Protein AF-A0A0R3PWR8-F1 (afdb_monomer_lite)

Organism: Angiostrongylus costaricensis (NCBI:txid334426)

Structure (mmCIF, N/CA/C/O backbone):
data_AF-A0A0R3PWR8-F1
#
_entry.id   AF-A0A0R3PWR8-F1
#
loop_
_atom_site.group_PDB
_atom_site.id
_atom_site.type_symbol
_atom_site.label_atom_id
_atom_site.label_alt_id
_atom_site.label_comp_id
_atom_site.label_asym_id
_atom_site.label_entity_id
_atom_site.label_seq_id
_atom_site.pdbx_PDB_ins_code
_atom_site.Cartn_x
_atom_site.Cartn_y
_atom_site.Cartn_z
_atom_site.occupancy
_atom_site.B_iso_or_equiv
_atom_site.auth_seq_id
_atom_site.auth_comp_id
_atom_site.auth_asym_id
_atom_site.auth_atom_id
_atom_site.pdbx_PDB_model_num
ATOM 1 N N . MET A 1 1 ? 2.808 -10.773 -3.258 1.00 87.12 1 MET A N 1
ATOM 2 C CA . MET A 1 1 ? 3.068 -9.695 -2.286 1.00 87.12 1 MET A CA 1
ATOM 3 C C . MET A 1 1 ? 2.410 -10.069 -0.976 1.00 87.12 1 MET A C 1
ATOM 5 O O . MET A 1 1 ? 3.138 -10.365 -0.046 1.00 87.12 1 MET A O 1
ATOM 9 N N . CYS A 1 2 ? 1.081 -10.223 -0.948 1.00 92.44 2 CYS A N 1
ATOM 10 C CA . CYS A 1 2 ? 0.315 -10.622 0.242 1.00 92.44 2 CYS A CA 1
ATOM 11 C C . CYS A 1 2 ? 0.896 -11.860 0.962 1.00 92.44 2 CYS A C 1
ATOM 13 O O . CYS A 1 2 ? 1.206 -11.817 2.154 1.00 92.44 2 CYS A O 1
ATOM 15 N N . ASP A 1 3 ? 1.137 -12.947 0.217 1.00 91.56 3 ASP A N 1
ATOM 16 C CA . ASP A 1 3 ? 1.740 -14.175 0.757 1.00 91.56 3 ASP A CA 1
ATOM 17 C C . ASP A 1 3 ? 3.131 -13.957 1.362 1.00 91.56 3 ASP A C 1
ATOM 19 O O . ASP A 1 3 ? 3.442 -14.489 2.424 1.00 91.56 3 ASP A O 1
ATOM 23 N N . ALA A 1 4 ? 3.973 -13.156 0.706 1.00 88.88 4 ALA A N 1
ATOM 24 C CA . ALA A 1 4 ? 5.334 -12.883 1.164 1.00 88.88 4 ALA A CA 1
ATOM 25 C C . ALA A 1 4 ? 5.348 -11.994 2.419 1.00 88.88 4 ALA A C 1
ATOM 27 O O . ALA A 1 4 ? 6.151 -12.203 3.325 1.00 88.88 4 ALA A O 1
ATOM 28 N N . ASP A 1 5 ? 4.433 -11.029 2.476 1.00 90.69 5 ASP A N 1
ATOM 29 C CA . ASP A 1 5 ? 4.351 -10.016 3.525 1.00 90.69 5 ASP A CA 1
ATOM 30 C C . ASP A 1 5 ? 3.741 -10.573 4.813 1.00 90.69 5 ASP A C 1
ATOM 32 O O . ASP A 1 5 ? 4.202 -10.293 5.931 1.00 90.69 5 ASP A O 1
ATOM 36 N N . SER A 1 6 ? 2.693 -11.382 4.666 1.00 93.25 6 SER A N 1
ATOM 37 C CA . SER A 1 6 ? 1.903 -11.854 5.795 1.00 93.25 6 SER A CA 1
ATOM 38 C C . SER A 1 6 ? 1.468 -13.315 5.711 1.00 93.25 6 SER A C 1
ATOM 40 O O . SER A 1 6 ? 0.989 -13.834 6.713 1.00 93.25 6 SER A O 1
ATOM 42 N N . GLY A 1 7 ? 1.697 -14.033 4.611 1.00 93.94 7 GLY A N 1
ATOM 43 C CA . GLY A 1 7 ? 0.984 -15.290 4.333 1.00 93.94 7 GLY A CA 1
ATOM 44 C C . GLY A 1 7 ? -0.480 -15.039 3.965 1.00 93.94 7 GLY A C 1
ATOM 45 O O . GLY A 1 7 ? -1.333 -15.874 4.238 1.00 93.94 7 GLY A O 1
ATOM 46 N N . CYS A 1 8 ? -0.750 -13.840 3.450 1.00 94.88 8 CYS A N 1
ATOM 47 C CA . CYS A 1 8 ? -2.062 -13.301 3.143 1.00 94.88 8 CYS A CA 1
ATOM 48 C C . CYS A 1 8 ? -3.097 -13.418 4.269 1.00 94.88 8 CYS A C 1
ATOM 50 O O . CYS A 1 8 ? -4.232 -13.841 4.068 1.00 94.88 8 CYS A O 1
ATOM 52 N N . VAL A 1 9 ? -2.692 -13.001 5.472 1.00 96.38 9 VAL A N 1
ATOM 53 C CA . VAL A 1 9 ? -3.540 -12.964 6.672 1.00 96.38 9 VAL A CA 1
ATOM 54 C C . VAL A 1 9 ? -3.300 -11.675 7.476 1.00 96.38 9 VAL A C 1
ATOM 56 O O . VAL A 1 9 ? -2.205 -11.108 7.416 1.00 96.38 9 VAL A O 1
ATOM 59 N N . PRO A 1 10 ? -4.287 -11.200 8.257 1.00 96.88 10 PRO A N 1
ATOM 60 C CA . PRO A 1 10 ? -4.153 -9.996 9.076 1.00 96.88 10 PRO A CA 1
ATOM 61 C C . PRO A 1 10 ? -3.224 -10.267 10.275 1.00 96.88 10 PRO A C 1
ATOM 63 O O . PRO A 1 10 ? -3.621 -10.898 11.255 1.00 96.88 10 PRO A O 1
ATOM 66 N N . LYS A 1 11 ? -1.942 -9.881 10.169 1.00 95.94 11 LYS A N 1
ATOM 67 C CA . LYS A 1 11 ? -0.891 -10.203 11.160 1.00 95.94 11 LYS A CA 1
ATOM 68 C C . LYS A 1 11 ? -0.702 -9.166 12.266 1.00 95.94 11 LYS A C 1
ATOM 70 O O . LYS A 1 11 ? 0.222 -9.323 13.068 1.00 95.94 11 LYS A O 1
ATOM 75 N N . GLY A 1 12 ? -1.521 -8.120 12.327 1.00 96.62 12 GLY A N 1
ATOM 76 C CA . GLY A 1 12 ? -1.208 -6.990 13.193 1.00 96.62 12 GLY A CA 1
ATOM 77 C C . GLY A 1 12 ? 0.038 -6.241 12.709 1.00 96.62 12 GLY A C 1
ATOM 78 O O . GLY A 1 12 ? 0.562 -6.456 11.609 1.00 96.62 12 GLY A O 1
ATOM 79 N N . CYS A 1 13 ? 0.549 -5.369 13.571 1.00 97.44 13 CYS A N 1
ATOM 80 C CA . CYS A 1 13 ? 1.734 -4.567 13.298 1.00 97.44 13 CYS A CA 1
ATOM 81 C C . CYS A 1 13 ? 3.004 -5.245 13.808 1.00 97.44 13 CYS A C 1
ATOM 83 O O . CYS A 1 13 ? 3.055 -5.744 14.932 1.00 97.44 13 CYS A O 1
ATOM 85 N N . SER A 1 14 ? 4.069 -5.211 13.010 1.00 96.19 14 SER A N 1
ATOM 86 C CA . SER A 1 14 ? 5.404 -5.545 13.501 1.00 96.19 14 SER A CA 1
ATOM 87 C C . SER A 1 14 ? 6.469 -4.670 12.860 1.00 96.19 14 SER A C 1
ATOM 89 O O . SER A 1 14 ? 6.268 -4.079 11.798 1.00 96.19 14 SER A O 1
ATOM 91 N N . VAL A 1 15 ? 7.619 -4.613 13.519 1.00 94.00 15 VAL A N 1
ATOM 92 C CA . VAL A 1 15 ? 8.801 -3.909 13.030 1.00 94.00 15 VAL A CA 1
ATOM 93 C C . VAL A 1 15 ? 9.634 -4.862 12.172 1.00 94.00 15 VAL A C 1
ATOM 95 O O . VAL A 1 15 ? 9.789 -6.034 12.518 1.00 94.00 15 VAL A O 1
ATOM 98 N N . ASP A 1 16 ? 10.131 -4.385 11.033 1.00 85.31 16 ASP A N 1
ATOM 99 C CA . ASP A 1 16 ? 11.036 -5.141 10.170 1.00 85.31 16 ASP A CA 1
ATOM 100 C C . ASP A 1 16 ? 12.513 -5.004 10.594 1.00 85.31 16 ASP A C 1
ATOM 102 O O . ASP A 1 16 ? 12.875 -4.239 11.487 1.00 85.31 16 ASP A O 1
ATOM 106 N N . GLN A 1 17 ? 13.402 -5.731 9.913 1.00 85.12 17 GLN A N 1
ATOM 107 C CA . GLN A 1 17 ? 14.857 -5.685 10.137 1.00 85.12 17 GLN A CA 1
ATOM 108 C C . GLN A 1 17 ? 15.495 -4.288 9.970 1.00 85.12 17 GLN A C 1
ATOM 110 O O . GLN A 1 17 ? 16.630 -4.085 10.388 1.00 85.12 17 GLN A O 1
ATOM 115 N N . ASN A 1 18 ? 14.790 -3.338 9.349 1.00 82.69 18 ASN A N 1
ATOM 116 C CA . ASN A 1 18 ? 15.245 -1.972 9.099 1.00 82.69 18 ASN A CA 1
ATOM 117 C C . ASN A 1 18 ? 14.557 -0.964 10.042 1.00 82.69 18 ASN A C 1
ATOM 119 O O . ASN A 1 18 ? 14.566 0.237 9.772 1.00 82.69 18 ASN A O 1
ATOM 123 N N . ASN A 1 19 ? 13.947 -1.444 11.131 1.00 88.56 19 ASN A N 1
ATOM 124 C CA . ASN A 1 19 ? 13.228 -0.646 12.119 1.00 88.56 19 ASN A CA 1
ATOM 125 C C . ASN A 1 19 ? 12.003 0.106 11.554 1.00 88.56 19 ASN A C 1
ATOM 127 O O . ASN A 1 19 ? 11.627 1.166 12.059 1.00 88.56 19 ASN A O 1
ATOM 131 N N . ARG A 1 20 ? 11.379 -0.427 10.492 1.00 88.44 20 ARG A N 1
ATOM 132 C CA . ARG A 1 20 ? 10.154 0.119 9.888 1.00 88.44 20 ARG A CA 1
ATOM 133 C C . ARG A 1 20 ? 8.943 -0.657 10.389 1.00 88.44 20 ARG A C 1
ATOM 135 O O . ARG A 1 20 ? 8.937 -1.883 10.340 1.00 88.44 20 ARG A O 1
ATOM 142 N N . ILE A 1 21 ? 7.910 0.052 10.835 1.00 95.06 21 ILE A N 1
ATOM 143 C CA . ILE A 1 21 ? 6.642 -0.559 11.243 1.00 95.06 21 ILE A CA 1
ATOM 144 C C . ILE A 1 21 ? 5.716 -0.755 10.035 1.00 95.06 21 ILE A C 1
ATOM 146 O O . ILE A 1 21 ? 5.535 0.159 9.228 1.00 95.06 21 ILE A O 1
ATOM 150 N N . GLY A 1 22 ? 5.128 -1.945 9.920 1.00 96.56 22 GLY A N 1
ATOM 151 C CA . GLY A 1 22 ? 4.132 -2.280 8.903 1.00 96.56 22 GLY A CA 1
ATOM 152 C C . GLY A 1 22 ? 3.066 -3.225 9.455 1.00 96.56 22 GLY A C 1
ATOM 153 O O . GLY A 1 22 ? 3.377 -4.099 10.271 1.00 96.56 22 GLY A O 1
ATOM 154 N N . CYS A 1 23 ? 1.819 -3.058 9.009 1.00 97.88 23 CYS A N 1
ATOM 155 C CA . CYS A 1 23 ? 0.660 -3.776 9.551 1.00 97.88 23 CYS A CA 1
ATOM 156 C C . CYS A 1 23 ? -0.090 -4.609 8.499 1.00 97.88 23 CYS A C 1
ATOM 158 O O . CYS A 1 23 ? -0.007 -4.340 7.295 1.00 97.88 23 CYS A O 1
ATOM 160 N N . GLY A 1 24 ? -0.825 -5.617 8.972 1.00 97.50 24 GLY A N 1
ATOM 161 C CA . GLY A 1 24 ? -1.808 -6.381 8.212 1.00 97.50 24 GLY A CA 1
ATOM 162 C C . GLY A 1 24 ? -1.293 -7.116 6.973 1.00 97.50 24 GLY A C 1
ATOM 163 O O . GLY A 1 24 ? -0.148 -7.575 6.926 1.00 97.50 24 GLY A O 1
ATOM 164 N N . TYR A 1 25 ? -2.164 -7.245 5.968 1.00 97.12 25 TYR A N 1
ATOM 165 C CA . TYR A 1 25 ? -1.992 -8.165 4.832 1.00 97.12 25 TYR A CA 1
ATOM 166 C C . TYR A 1 25 ? -0.724 -7.919 4.013 1.00 97.12 25 TYR A C 1
ATOM 168 O O . TYR A 1 25 ? -0.091 -8.864 3.543 1.00 97.12 25 TYR A O 1
ATOM 176 N N . PHE A 1 26 ? -0.340 -6.657 3.859 1.00 95.62 26 PHE A N 1
ATOM 177 C CA . PHE A 1 26 ? 0.780 -6.261 3.011 1.00 95.62 26 PHE A CA 1
ATOM 178 C C . PHE A 1 26 ? 1.891 -5.550 3.787 1.00 95.62 26 PHE A C 1
ATOM 180 O O . PHE A 1 26 ? 2.708 -4.861 3.193 1.00 95.62 26 PHE A O 1
ATOM 187 N N . ARG A 1 27 ? 1.912 -5.633 5.125 1.00 95.75 27 ARG A N 1
ATOM 188 C CA . ARG A 1 27 ? 2.836 -4.828 5.952 1.00 95.75 27 ARG A CA 1
ATOM 189 C C . ARG A 1 27 ? 2.812 -3.339 5.581 1.00 95.75 27 ARG A C 1
ATOM 191 O O . ARG A 1 27 ? 3.848 -2.677 5.554 1.00 95.75 27 ARG A O 1
ATOM 198 N N . LEU A 1 28 ? 1.615 -2.817 5.304 1.00 96.25 28 LEU A N 1
ATOM 199 C CA . LEU A 1 28 ? 1.406 -1.427 4.911 1.00 96.25 28 LEU A CA 1
ATOM 200 C C . LEU A 1 28 ? 1.925 -0.519 6.024 1.00 96.25 28 LEU A C 1
ATOM 202 O O . LEU A 1 28 ? 1.541 -0.709 7.176 1.00 96.25 28 LEU A O 1
ATOM 206 N N . ASN A 1 29 ? 2.757 0.468 5.697 1.00 95.12 29 ASN A N 1
ATOM 207 C CA . ASN A 1 29 ? 3.215 1.459 6.674 1.00 95.12 29 ASN A CA 1
ATOM 208 C C . ASN A 1 29 ? 2.348 2.734 6.659 1.00 95.12 29 ASN A C 1
ATOM 210 O O . ASN A 1 29 ? 1.681 3.040 5.668 1.00 95.12 29 ASN A O 1
ATOM 214 N N . ILE A 1 30 ? 2.382 3.513 7.745 1.00 96.69 30 ILE A N 1
ATOM 215 C CA . ILE A 1 30 ? 1.539 4.713 7.886 1.00 96.69 30 ILE A CA 1
ATOM 216 C C . ILE A 1 30 ? 1.829 5.782 6.817 1.00 96.69 30 ILE A C 1
ATOM 218 O O . ILE A 1 30 ? 0.928 6.471 6.342 1.00 96.69 30 ILE A O 1
ATOM 222 N N . TYR A 1 31 ? 3.078 5.894 6.352 1.00 95.50 31 TYR A N 1
ATOM 223 C CA . TYR A 1 31 ? 3.438 6.841 5.292 1.00 95.50 31 TYR A CA 1
ATOM 224 C C . TYR A 1 31 ? 2.825 6.452 3.944 1.00 95.50 31 TYR A C 1
ATOM 226 O O . TYR A 1 31 ? 2.378 7.319 3.194 1.00 95.50 31 TYR A O 1
ATOM 234 N N . GLN A 1 32 ? 2.769 5.157 3.641 1.00 96.12 32 GLN A N 1
ATOM 235 C CA . GLN A 1 32 ? 2.083 4.624 2.470 1.00 96.12 32 GLN A CA 1
ATOM 236 C C . GLN A 1 32 ? 0.578 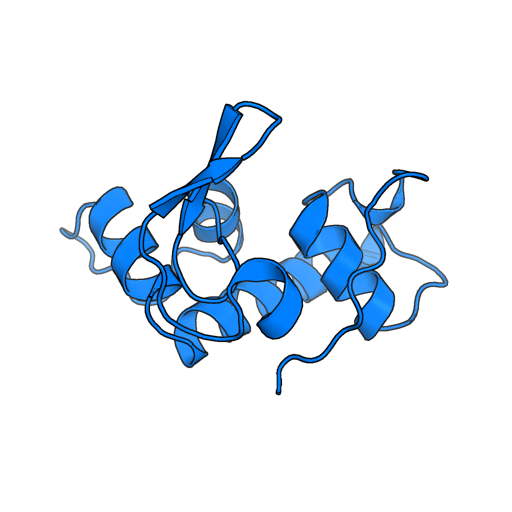4.864 2.559 1.00 96.12 32 GLN A C 1
ATOM 238 O O . GLN A 1 32 ? -0.014 5.312 1.580 1.00 96.12 32 GLN A O 1
ATOM 243 N N . PHE A 1 33 ? -0.0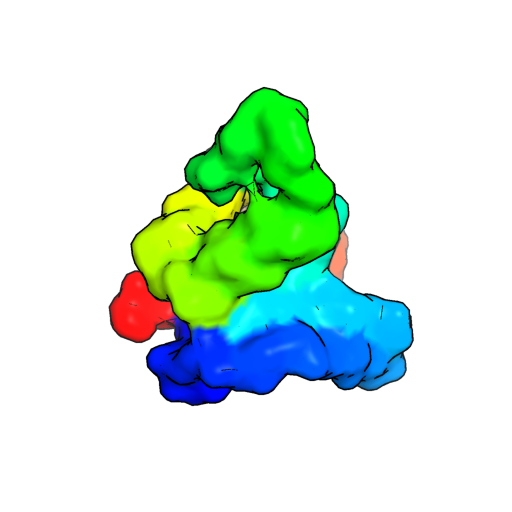20 4.665 3.737 1.00 97.88 33 PHE A N 1
ATOM 244 C CA . PHE A 1 33 ? -1.429 4.981 3.973 1.00 97.88 33 PHE A CA 1
ATOM 245 C C . PHE A 1 33 ? -1.746 6.458 3.684 1.00 97.88 33 PHE A C 1
ATOM 247 O O . PHE A 1 33 ? -2.669 6.769 2.929 1.00 97.88 33 PHE A O 1
ATOM 254 N N . ARG A 1 34 ? -0.901 7.384 4.159 1.00 97.50 34 ARG A N 1
ATOM 255 C CA . ARG A 1 34 ? -0.989 8.813 3.803 1.00 97.50 34 ARG A CA 1
ATOM 256 C C . ARG A 1 34 ? -0.880 9.047 2.294 1.00 97.50 34 ARG A C 1
ATOM 258 O O . ARG A 1 34 ? -1.626 9.839 1.721 1.00 97.50 34 ARG A O 1
ATOM 265 N N . GLN A 1 35 ? 0.047 8.362 1.627 1.00 96.94 35 GLN A N 1
ATOM 266 C CA . GLN A 1 35 ? 0.295 8.513 0.189 1.00 96.94 35 GLN A CA 1
ATOM 267 C C . GLN A 1 35 ? -0.788 7.889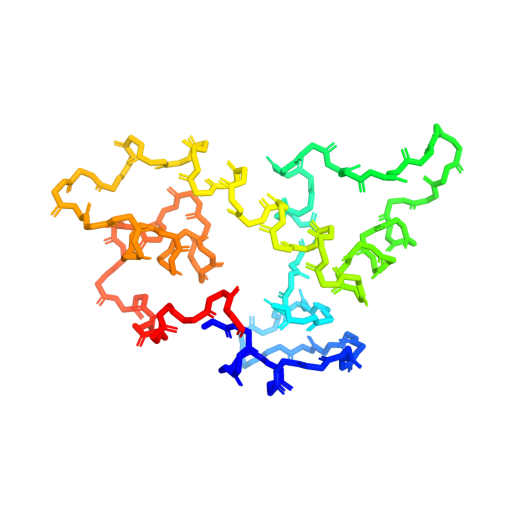 -0.701 1.00 96.94 35 GLN A C 1
ATOM 269 O O . GLN A 1 35 ? -0.912 8.298 -1.859 1.00 96.94 35 GLN A O 1
ATOM 274 N N . CYS A 1 36 ? -1.582 6.954 -0.184 1.00 97.38 36 CYS A N 1
ATOM 275 C CA . CYS A 1 36 ? -2.760 6.421 -0.866 1.00 97.38 36 CYS A CA 1
ATOM 276 C C . CYS A 1 36 ? -4.060 7.132 -0.466 1.00 97.38 36 CYS A C 1
ATOM 278 O O . CYS A 1 36 ? -5.139 6.621 -0.746 1.00 97.38 36 CYS A O 1
ATOM 280 N N . TYR A 1 37 ? -3.953 8.327 0.127 1.00 97.19 37 TYR A N 1
ATOM 281 C CA . TYR A 1 37 ? -5.079 9.188 0.504 1.00 97.19 37 TYR A CA 1
ATOM 282 C C . TYR A 1 37 ? -5.957 8.635 1.632 1.00 97.19 37 TYR A C 1
ATOM 284 O O . TYR A 1 37 ? -7.124 8.996 1.725 1.00 97.19 37 TYR A O 1
ATOM 292 N N . GLN A 1 38 ? -5.379 7.817 2.516 1.00 97.62 38 GLN A N 1
ATOM 293 C CA . GLN A 1 38 ? -5.997 7.384 3.774 1.00 97.62 38 GLN A CA 1
ATOM 294 C C . GLN A 1 38 ? -7.401 6.763 3.594 1.00 97.62 38 GLN A C 1
ATOM 296 O O . GLN A 1 38 ? -8.369 7.222 4.207 1.00 97.62 38 GLN A O 1
ATOM 301 N N . PRO A 1 39 ? -7.551 5.740 2.732 1.00 97.38 39 PRO A N 1
ATOM 302 C CA . PRO A 1 39 ? -8.855 5.181 2.394 1.00 97.38 39 PRO A CA 1
ATOM 303 C C . PRO A 1 39 ? -9.608 4.686 3.637 1.00 97.38 39 PRO A C 1
ATOM 305 O O . PRO A 1 39 ? -9.051 4.002 4.494 1.00 97.38 39 PRO A O 1
ATOM 308 N N . GLY A 1 40 ? -10.893 5.037 3.726 1.00 93.75 40 GLY A N 1
ATOM 309 C CA . GLY A 1 40 ? -11.785 4.618 4.814 1.00 93.75 40 GLY A CA 1
ATOM 310 C C . GLY A 1 40 ? -11.624 5.374 6.140 1.00 93.75 40 GLY A C 1
ATOM 311 O O . GLY A 1 40 ? -12.391 5.095 7.071 1.00 93.75 40 GLY A O 1
ATOM 312 N N . LYS A 1 41 ? -10.678 6.323 6.231 1.00 97.81 41 LYS A N 1
ATOM 313 C CA . LYS A 1 41 ? -10.518 7.198 7.397 1.00 97.81 41 LYS A CA 1
ATOM 314 C C . LYS A 1 41 ? -11.720 8.140 7.536 1.00 97.81 41 LYS A C 1
ATOM 316 O O . LYS A 1 41 ? -12.099 8.796 6.568 1.00 97.81 41 LYS A O 1
ATOM 321 N N . GLN A 1 42 ? -12.287 8.233 8.738 1.00 96.31 42 GLN A N 1
ATOM 322 C CA . GLN A 1 42 ? -13.313 9.238 9.063 1.00 96.31 42 GLN A CA 1
ATOM 323 C C . GLN A 1 42 ? -12.681 10.573 9.502 1.00 96.31 42 GLN A C 1
ATOM 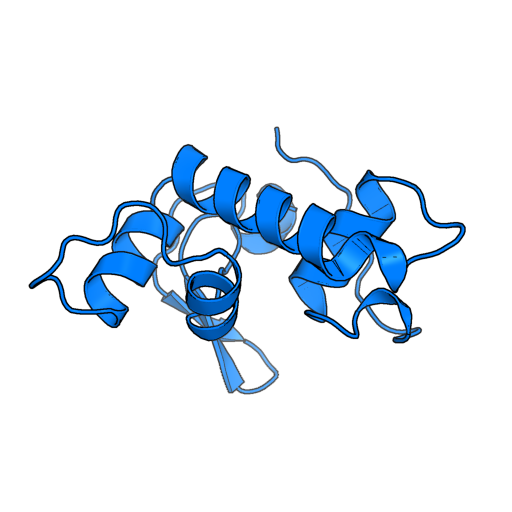325 O O . GLN A 1 42 ? -11.511 10.612 9.894 1.00 96.31 42 GLN A O 1
ATOM 330 N N . GLU A 1 43 ? -13.444 11.669 9.438 1.00 93.50 43 GLU A N 1
ATOM 331 C CA . GLU A 1 43 ? -12.962 13.030 9.741 1.00 93.50 43 GLU A CA 1
ATOM 332 C C . GLU A 1 43 ? -12.286 13.107 11.121 1.00 93.50 43 GLU A C 1
ATOM 334 O O . GLU A 1 43 ? -11.112 13.474 11.204 1.00 93.50 43 GLU A O 1
ATOM 339 N N . ASP A 1 44 ? -12.961 12.592 12.152 1.00 94.88 44 ASP A N 1
ATOM 340 C CA . ASP A 1 44 ? -12.489 12.589 13.545 1.00 94.88 44 ASP A CA 1
ATOM 341 C C . ASP A 1 44 ? -11.724 11.312 13.954 1.00 94.88 44 ASP A C 1
ATOM 343 O O . ASP A 1 44 ? -11.361 11.144 15.118 1.00 94.88 44 ASP A O 1
ATOM 347 N N . GLU A 1 45 ? -11.489 10.374 13.027 1.00 97.06 45 GLU A N 1
ATOM 348 C CA . GLU A 1 45 ? -10.749 9.140 13.329 1.00 97.06 45 GLU A CA 1
ATOM 349 C C . GLU A 1 45 ? -9.248 9.431 13.407 1.00 97.06 45 GLU A C 1
ATOM 351 O O . GLU A 1 45 ? -8.689 10.106 12.536 1.00 97.06 45 GLU A O 1
ATOM 356 N N . ASP A 1 46 ? -8.589 8.896 14.435 1.00 97.69 46 ASP A N 1
ATOM 357 C CA . ASP A 1 46 ? -7.135 8.955 14.539 1.00 97.69 46 ASP A CA 1
ATOM 358 C C . ASP A 1 46 ? -6.480 8.246 13.342 1.00 97.69 46 ASP A C 1
ATOM 360 O O . ASP A 1 46 ? -6.940 7.205 12.864 1.00 97.69 46 ASP A O 1
ATOM 364 N N . GLU A 1 47 ? -5.407 8.835 12.820 1.00 97.44 47 GLU A N 1
ATOM 365 C CA . GLU A 1 47 ? -4.755 8.326 11.617 1.00 97.44 47 GLU A CA 1
ATOM 366 C C . GLU A 1 47 ? -4.126 6.944 11.832 1.00 97.44 47 GLU A C 1
ATOM 368 O O . GLU A 1 47 ? -4.190 6.106 10.932 1.00 97.44 47 GLU A O 1
ATOM 373 N N . GLU A 1 48 ? -3.546 6.686 13.007 1.00 97.19 48 GLU A N 1
ATOM 374 C CA . GLU A 1 48 ? -2.937 5.397 13.331 1.00 97.19 48 GLU A CA 1
ATOM 375 C C . GLU A 1 48 ? -4.014 4.311 13.411 1.00 97.19 48 GLU A C 1
ATOM 377 O O . GLU A 1 48 ? -3.864 3.239 12.821 1.00 97.19 48 GLU A O 1
ATOM 382 N N . VAL A 1 49 ? -5.154 4.629 14.031 1.00 98.12 49 VAL A N 1
ATOM 383 C CA . VAL A 1 49 ? -6.326 3.742 14.075 1.00 98.12 49 VAL A CA 1
ATOM 384 C C . VAL A 1 49 ? -6.843 3.437 12.666 1.00 98.12 49 VAL A C 1
ATOM 386 O O . VAL A 1 49 ? -7.039 2.268 12.318 1.00 98.12 49 VAL A O 1
ATOM 389 N N . ALA A 1 50 ? -7.022 4.460 11.827 1.00 98.44 50 ALA A N 1
ATOM 390 C CA . ALA A 1 50 ? -7.502 4.297 10.455 1.00 98.44 50 ALA A CA 1
ATOM 391 C C . ALA A 1 50 ? -6.526 3.488 9.584 1.00 98.44 50 ALA A C 1
ATOM 393 O O . ALA A 1 50 ? -6.947 2.614 8.818 1.00 98.44 50 ALA A O 1
ATOM 394 N N . TRP A 1 51 ? -5.223 3.744 9.725 1.00 98.50 51 TRP A N 1
ATOM 395 C CA . TRP A 1 51 ? -4.170 3.011 9.031 1.00 98.50 51 TRP A CA 1
ATOM 396 C C . TRP A 1 51 ? -4.195 1.530 9.395 1.00 98.50 51 TRP A C 1
ATOM 398 O O . TRP A 1 51 ? -4.236 0.696 8.489 1.00 98.50 51 TRP A O 1
ATOM 408 N N . ILE A 1 52 ? -4.215 1.196 10.689 1.00 98.38 52 ILE A N 1
ATOM 409 C CA . ILE A 1 52 ? -4.261 -0.197 11.149 1.00 98.38 52 ILE A CA 1
ATOM 410 C C . ILE A 1 52 ? -5.541 -0.863 10.636 1.00 98.38 52 ILE A C 1
ATOM 412 O O . ILE A 1 52 ? -5.466 -1.928 10.02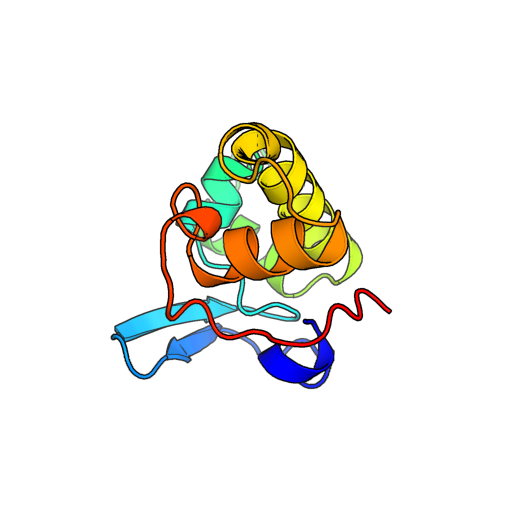8 1.00 98.38 52 ILE A O 1
ATOM 416 N N . LYS A 1 53 ? -6.705 -0.211 10.770 1.00 98.44 53 LYS A N 1
ATOM 417 C CA . LYS A 1 53 ? -7.986 -0.727 10.256 1.00 98.44 53 LYS A CA 1
ATOM 418 C C . LYS A 1 53 ? -7.920 -1.052 8.761 1.00 98.44 53 LYS A C 1
ATOM 420 O O . LYS A 1 53 ? -8.398 -2.103 8.339 1.00 98.44 53 LYS A O 1
ATOM 425 N N . CYS A 1 54 ? -7.326 -0.169 7.959 1.00 98.50 54 CYS A N 1
ATOM 426 C CA . CYS A 1 54 ? -7.159 -0.402 6.528 1.00 98.50 54 CYS A CA 1
ATOM 427 C C . CYS A 1 54 ? -6.136 -1.505 6.233 1.00 98.50 54 CYS A C 1
ATOM 429 O O . CYS A 1 54 ? -6.370 -2.342 5.366 1.00 98.50 54 CYS A O 1
ATOM 431 N N . ALA A 1 55 ? -5.017 -1.535 6.956 1.00 98.31 55 ALA A N 1
ATOM 432 C CA . ALA A 1 55 ? -3.963 -2.525 6.781 1.00 98.31 55 ALA A CA 1
ATOM 433 C C . ALA A 1 55 ? -4.454 -3.953 7.089 1.00 98.31 55 ALA A C 1
ATOM 435 O O . ALA A 1 55 ? -4.136 -4.889 6.353 1.00 98.31 55 ALA A O 1
ATOM 436 N N . GLU A 1 56 ? -5.274 -4.109 8.132 1.00 98.25 56 GLU A N 1
ATOM 437 C CA . GLU A 1 56 ? -5.919 -5.372 8.523 1.00 98.25 56 GLU A CA 1
ATOM 438 C C . GLU A 1 56 ? -7.131 -5.738 7.645 1.00 98.25 56 GLU A C 1
ATOM 440 O O . GLU A 1 56 ? -7.728 -6.797 7.823 1.00 98.25 56 GLU A O 1
ATOM 445 N N . ASN A 1 57 ? -7.510 -4.899 6.676 1.00 98.31 57 ASN A N 1
ATOM 446 C CA . ASN A 1 57 ? -8.551 -5.194 5.698 1.00 98.31 57 ASN A CA 1
ATOM 447 C C . ASN A 1 57 ? -7.915 -5.442 4.325 1.00 98.31 57 ASN A C 1
ATOM 449 O O . ASN A 1 57 ? -7.299 -4.552 3.738 1.00 98.31 57 ASN A O 1
ATOM 453 N N . TYR A 1 58 ? -8.083 -6.648 3.786 1.00 97.19 58 TYR A N 1
ATOM 454 C CA . TYR A 1 58 ? -7.467 -7.030 2.516 1.00 97.19 58 TYR A CA 1
ATOM 455 C C . TYR A 1 58 ? -7.832 -6.074 1.373 1.00 97.19 58 TYR A C 1
ATOM 457 O O . TYR A 1 58 ? -6.954 -5.592 0.662 1.00 97.19 58 TYR A O 1
ATOM 465 N N . THR A 1 59 ? -9.119 -5.762 1.216 1.00 97.31 59 THR A N 1
ATOM 466 C CA . THR A 1 59 ? -9.597 -4.907 0.124 1.00 97.31 59 THR A CA 1
ATOM 467 C C . THR A 1 59 ? -9.023 -3.499 0.244 1.00 97.31 59 THR A C 1
ATOM 469 O O . THR A 1 59 ? -8.436 -3.005 -0.716 1.00 97.31 59 THR A O 1
ATOM 472 N N . CYS A 1 60 ? -9.100 -2.894 1.433 1.00 98.25 60 CYS A N 1
ATOM 473 C CA . CYS A 1 60 ? -8.588 -1.544 1.672 1.00 98.25 60 CYS A CA 1
ATOM 474 C C . CYS A 1 60 ? -7.076 -1.454 1.428 1.00 98.25 60 CYS A C 1
ATOM 476 O O . CYS A 1 60 ? -6.594 -0.584 0.699 1.00 98.25 60 CYS A O 1
ATOM 478 N N . SER A 1 61 ? -6.312 -2.387 1.997 1.00 97.44 61 SER A N 1
ATOM 479 C CA . SER A 1 61 ? -4.857 -2.412 1.851 1.00 97.44 61 SER A CA 1
ATOM 480 C C . SER A 1 61 ? -4.414 -2.705 0.410 1.00 97.44 61 SER A C 1
ATOM 482 O O . SER A 1 61 ? -3.498 -2.049 -0.094 1.00 97.44 61 SER A O 1
ATOM 484 N N . ALA A 1 62 ? -5.100 -3.604 -0.303 1.00 96.31 62 ALA A N 1
ATOM 485 C CA . ALA A 1 62 ? -4.826 -3.882 -1.710 1.00 96.31 62 ALA A CA 1
ATOM 486 C C . ALA A 1 62 ? -5.153 -2.679 -2.613 1.00 96.31 62 ALA A C 1
ATOM 488 O O . ALA A 1 62 ? -4.399 -2.372 -3.538 1.00 96.31 62 ALA A O 1
ATOM 489 N N . GLU A 1 63 ? -6.259 -1.975 -2.363 1.00 96.88 63 GLU A N 1
ATOM 490 C CA . GLU A 1 63 ? -6.598 -0.731 -3.065 1.00 96.88 63 GLU A CA 1
ATOM 491 C C . GLU A 1 63 ? -5.564 0.364 -2.809 1.00 96.88 63 GLU A C 1
ATOM 493 O O . GLU A 1 63 ? -5.073 0.972 -3.762 1.00 96.88 63 GLU A O 1
ATOM 498 N N . CYS A 1 64 ? -5.149 0.552 -1.554 1.00 97.69 64 CYS A N 1
ATOM 499 C CA . CYS A 1 64 ? -4.094 1.494 -1.191 1.00 97.69 64 CYS A CA 1
ATOM 500 C C . CYS A 1 64 ? -2.803 1.227 -1.989 1.00 97.69 64 CYS A C 1
ATOM 502 O O . CYS A 1 64 ? -2.237 2.139 -2.595 1.00 97.69 64 CYS A O 1
ATOM 504 N N . ILE A 1 65 ? -2.377 -0.034 -2.092 1.00 95.81 65 ILE A N 1
ATOM 505 C CA . ILE A 1 65 ? -1.204 -0.439 -2.879 1.00 95.81 65 ILE A CA 1
ATOM 506 C C . ILE A 1 65 ? -1.376 -0.145 -4.371 1.00 95.81 65 ILE A C 1
ATOM 508 O O . ILE A 1 65 ? -0.456 0.385 -4.998 1.00 95.81 65 ILE A O 1
ATOM 512 N N . ARG A 1 66 ? -2.551 -0.418 -4.952 1.00 95.50 66 ARG A N 1
ATOM 513 C CA . ARG A 1 66 ? -2.849 -0.083 -6.360 1.00 95.50 66 ARG A CA 1
ATOM 514 C C . ARG A 1 66 ? -2.784 1.424 -6.617 1.00 95.50 66 ARG A C 1
ATOM 516 O O . ARG A 1 66 ? -2.251 1.846 -7.650 1.00 95.50 66 ARG A O 1
ATOM 523 N N . VAL A 1 67 ? -3.268 2.236 -5.676 1.00 97.06 67 VAL A N 1
ATOM 524 C CA . VAL A 1 67 ? -3.164 3.701 -5.737 1.00 97.06 67 VAL A CA 1
ATOM 525 C C . VAL A 1 67 ? -1.699 4.135 -5.714 1.00 97.06 67 VAL A C 1
ATOM 527 O O . VAL A 1 67 ? -1.296 4.931 -6.562 1.00 97.06 67 VAL A O 1
ATOM 530 N N . LEU A 1 68 ? -0.873 3.583 -4.818 1.00 95.62 68 LEU A N 1
ATOM 531 C CA . LEU A 1 68 ? 0.566 3.881 -4.769 1.00 95.62 68 LEU A CA 1
ATOM 532 C C . LEU A 1 68 ? 1.272 3.486 -6.067 1.00 95.62 68 LEU A C 1
ATOM 534 O O . LEU A 1 68 ? 2.030 4.285 -6.624 1.00 95.62 68 LEU A O 1
ATOM 538 N N . GLY A 1 69 ? 0.984 2.284 -6.571 1.00 94.19 69 GLY A N 1
ATOM 539 C CA . GLY A 1 69 ? 1.490 1.778 -7.844 1.00 94.19 69 GLY A CA 1
ATOM 540 C C . GLY A 1 69 ? 1.193 2.737 -8.993 1.00 94.19 69 GLY A C 1
ATOM 541 O O . GLY A 1 69 ? 2.093 3.116 -9.737 1.00 94.19 69 GLY A O 1
ATOM 542 N N . SER A 1 70 ? -0.053 3.203 -9.085 1.00 94.19 70 SER A N 1
ATOM 543 C CA . SER A 1 70 ? -0.485 4.170 -10.100 1.00 94.19 70 SER A CA 1
ATOM 544 C C . SER A 1 70 ? 0.188 5.533 -9.916 1.00 94.19 70 SER A C 1
ATOM 546 O O . SER A 1 70 ? 0.708 6.106 -10.873 1.00 94.19 70 SER A O 1
ATOM 548 N N . ARG A 1 71 ? 0.251 6.025 -8.674 1.00 94.81 71 ARG A N 1
ATOM 549 C CA . ARG A 1 71 ? 0.835 7.324 -8.312 1.00 94.81 71 ARG A CA 1
ATOM 550 C C . ARG A 1 71 ? 2.316 7.422 -8.665 1.00 94.81 71 ARG A C 1
ATOM 552 O O . ARG A 1 71 ? 2.775 8.476 -9.103 1.00 94.81 71 ARG A O 1
ATOM 559 N N . PHE A 1 72 ? 3.076 6.348 -8.467 1.00 94.44 72 PHE A N 1
ATOM 560 C CA . PHE A 1 72 ? 4.521 6.344 -8.701 1.00 94.44 72 PHE A CA 1
ATOM 561 C C . PHE A 1 72 ? 4.945 5.605 -9.976 1.00 94.44 72 PHE A C 1
ATOM 563 O O . PHE A 1 72 ? 6.139 5.582 -10.278 1.00 94.44 72 PHE A O 1
ATOM 570 N N . ARG A 1 73 ? 3.993 5.106 -10.780 1.00 92.75 73 ARG A N 1
ATOM 571 C CA . ARG A 1 73 ? 4.232 4.396 -12.052 1.00 92.75 73 ARG A CA 1
ATOM 572 C C . ARG A 1 73 ? 5.219 5.111 -12.971 1.00 92.75 73 ARG A C 1
ATOM 574 O O . ARG A 1 73 ? 6.087 4.478 -13.560 1.00 92.75 73 ARG A O 1
ATOM 581 N N . VAL A 1 74 ? 5.124 6.437 -13.074 1.00 92.25 74 VAL A N 1
ATOM 582 C CA . VAL A 1 74 ? 5.992 7.256 -13.945 1.00 92.25 74 VAL A CA 1
ATOM 583 C C . VAL A 1 74 ? 7.482 7.155 -13.594 1.00 92.25 74 VAL A C 1
ATOM 585 O O . VAL A 1 74 ? 8.335 7.452 -14.423 1.00 92.25 74 VAL A O 1
ATOM 588 N N . LYS A 1 75 ? 7.815 6.703 -12.379 1.00 91.38 75 LYS A N 1
ATOM 589 C CA . LYS A 1 75 ? 9.191 6.469 -11.919 1.00 91.38 75 LYS A CA 1
ATOM 590 C C . LYS A 1 75 ? 9.682 5.039 -12.187 1.00 91.38 75 LYS A C 1
ATOM 592 O O . LYS A 1 75 ? 10.813 4.718 -11.834 1.00 91.38 75 LYS A O 1
ATOM 597 N N . CYS A 1 76 ? 8.850 4.206 -12.810 1.00 91.56 76 CYS A N 1
ATOM 598 C CA . CYS A 1 76 ? 9.065 2.783 -13.079 1.00 91.56 76 CYS A CA 1
ATOM 599 C C . CYS A 1 76 ? 9.006 2.468 -14.582 1.00 91.56 76 CYS A C 1
ATOM 601 O O . CYS A 1 76 ? 8.471 1.440 -14.990 1.00 91.56 76 CYS A O 1
ATOM 603 N N . TYR A 1 77 ? 9.521 3.364 -15.429 1.00 90.38 77 TYR A N 1
ATOM 604 C CA . TYR A 1 77 ? 9.497 3.167 -16.878 1.00 90.38 77 TYR A CA 1
ATOM 605 C C . TYR A 1 77 ? 10.184 1.855 -17.293 1.00 90.38 77 TYR A C 1
ATOM 607 O O . TYR A 1 77 ? 11.245 1.501 -16.777 1.00 90.38 77 TYR A O 1
ATOM 615 N N . GLY A 1 78 ? 9.567 1.139 -18.237 1.00 89.56 78 GLY A N 1
ATOM 616 C CA . GLY A 1 78 ? 10.069 -0.138 -18.750 1.00 89.56 78 GLY A CA 1
ATOM 617 C C . GLY A 1 78 ? 9.844 -1.338 -17.824 1.00 89.56 78 GLY A C 1
ATOM 618 O O . GLY A 1 78 ? 10.361 -2.415 -18.110 1.00 89.56 78 GLY A O 1
ATOM 619 N N . LYS A 1 79 ? 9.101 -1.176 -16.722 1.00 89.25 79 LYS A N 1
ATOM 620 C CA . LYS A 1 79 ? 8.725 -2.270 -15.817 1.00 89.25 79 LYS A CA 1
ATOM 621 C C . LYS A 1 79 ? 7.299 -2.735 -16.089 1.00 89.25 79 LYS A C 1
ATOM 623 O O . LYS A 1 79 ? 6.446 -1.932 -16.464 1.00 89.25 79 LYS A O 1
ATOM 628 N N . SER A 1 80 ? 7.036 -4.026 -15.887 1.00 90.31 80 SER A N 1
ATOM 629 C CA . SER A 1 80 ? 5.668 -4.552 -15.945 1.00 90.31 80 SER A CA 1
ATOM 630 C C . SER A 1 80 ? 4.818 -3.975 -14.810 1.00 90.31 80 SER A C 1
ATOM 632 O O . SER A 1 80 ? 5.345 -3.426 -13.838 1.00 90.31 80 SER A O 1
ATOM 634 N N . ASP A 1 81 ? 3.497 -4.110 -14.906 1.00 89.00 81 ASP A N 1
ATOM 635 C CA . ASP A 1 81 ? 2.583 -3.622 -13.867 1.00 89.00 81 ASP A CA 1
ATOM 636 C C . ASP A 1 81 ? 2.839 -4.302 -12.522 1.00 89.00 81 ASP A C 1
ATOM 638 O O . ASP A 1 81 ? 2.904 -3.629 -11.494 1.00 89.00 81 ASP A O 1
ATOM 642 N N . CYS A 1 82 ? 3.071 -5.617 -12.543 1.00 88.00 82 CYS A N 1
ATOM 643 C CA . CYS A 1 82 ? 3.481 -6.353 -11.354 1.00 88.00 82 CYS A CA 1
ATOM 644 C C . CYS A 1 82 ? 4.799 -5.801 -10.797 1.00 88.00 82 CYS A C 1
ATOM 646 O O . CYS A 1 82 ? 4.853 -5.388 -9.640 1.00 88.00 82 CYS A O 1
ATOM 648 N N . GLU A 1 83 ? 5.857 -5.741 -11.611 1.00 88.38 83 GLU A N 1
ATOM 649 C CA . GLU A 1 83 ? 7.161 -5.280 -11.130 1.00 88.38 83 GLU A CA 1
ATOM 650 C C . GLU A 1 83 ? 7.082 -3.859 -10.554 1.00 88.38 83 GLU A C 1
ATOM 652 O O . GLU A 1 83 ? 7.673 -3.572 -9.515 1.00 88.38 83 GLU A O 1
ATOM 657 N N . THR A 1 84 ? 6.319 -2.982 -11.206 1.00 90.88 84 THR A N 1
ATOM 658 C CA . THR A 1 84 ? 6.051 -1.617 -10.744 1.00 90.88 84 THR A CA 1
ATOM 659 C C . THR A 1 84 ? 5.411 -1.631 -9.361 1.00 90.88 84 THR A C 1
ATOM 661 O O . THR A 1 84 ? 5.886 -0.945 -8.457 1.00 90.88 84 THR A O 1
ATOM 664 N N . LEU A 1 85 ? 4.364 -2.437 -9.179 1.00 92.06 85 LEU A N 1
ATOM 665 C CA . LEU A 1 85 ? 3.626 -2.514 -7.928 1.00 92.06 85 LEU A CA 1
ATOM 666 C C . LEU A 1 85 ? 4.478 -3.060 -6.780 1.00 92.06 85 LEU A C 1
ATOM 668 O O . LEU A 1 85 ? 4.538 -2.427 -5.730 1.00 92.06 85 LEU A O 1
ATOM 672 N N . ALA A 1 86 ? 5.177 -4.178 -6.993 1.00 90.06 86 ALA A N 1
ATOM 673 C CA . ALA A 1 86 ? 6.036 -4.789 -5.978 1.00 90.06 86 ALA A CA 1
ATOM 674 C C . ALA A 1 86 ? 7.175 -3.849 -5.562 1.00 90.06 86 ALA A C 1
ATOM 676 O O . ALA A 1 86 ? 7.427 -3.645 -4.378 1.00 90.06 86 ALA A O 1
ATOM 677 N N . ARG A 1 87 ? 7.825 -3.194 -6.530 1.00 90.44 87 ARG A N 1
ATOM 678 C CA . ARG A 1 87 ? 8.906 -2.244 -6.242 1.00 90.44 87 ARG A CA 1
ATOM 679 C C . ARG A 1 87 ? 8.416 -1.023 -5.473 1.00 90.44 87 ARG A C 1
ATOM 681 O O . ARG A 1 87 ? 9.077 -0.599 -4.530 1.00 90.44 87 ARG A O 1
ATOM 688 N N . ILE A 1 88 ? 7.287 -0.439 -5.874 1.00 92.38 88 ILE A N 1
ATOM 689 C CA . ILE A 1 88 ? 6.707 0.721 -5.184 1.00 92.38 88 ILE A CA 1
ATOM 690 C C . ILE A 1 88 ? 6.222 0.343 -3.782 1.00 92.38 88 ILE A C 1
ATOM 692 O O . ILE A 1 88 ? 6.342 1.146 -2.859 1.00 92.38 88 ILE A O 1
ATOM 696 N N . HIS A 1 89 ? 5.701 -0.866 -3.607 1.00 91.69 89 HIS A N 1
ATOM 697 C CA . HIS A 1 89 ? 5.318 -1.378 -2.299 1.00 91.69 89 HIS A CA 1
ATOM 698 C C . HIS A 1 89 ? 6.518 -1.492 -1.351 1.00 91.69 89 HIS A C 1
ATOM 700 O O . HIS A 1 89 ? 6.498 -0.926 -0.263 1.00 91.69 89 HIS A O 1
ATOM 706 N N . ASP A 1 90 ? 7.611 -2.107 -1.795 1.00 87.12 90 ASP A N 1
ATOM 707 C CA . ASP A 1 90 ? 8.786 -2.325 -0.941 1.00 87.12 90 ASP A CA 1
ATOM 708 C C . ASP A 1 90 ? 9.599 -1.044 -0.683 1.00 87.12 90 ASP A C 1
ATOM 710 O O . ASP A 1 90 ? 10.147 -0.834 0.408 1.00 87.12 90 ASP A O 1
ATOM 714 N N . GLY A 1 91 ? 9.713 -0.197 -1.712 1.00 87.06 91 GLY A N 1
ATOM 715 C CA . GLY A 1 91 ? 10.635 0.943 -1.749 1.00 87.06 91 GLY A CA 1
ATOM 716 C C . GLY A 1 91 ? 9.971 2.317 -1.858 1.00 87.06 91 GLY A C 1
ATOM 717 O O . GLY A 1 91 ? 10.660 3.329 -2.028 1.00 87.06 91 GLY A O 1
ATOM 718 N N . GLY A 1 92 ? 8.641 2.387 -1.806 1.00 88.56 92 GLY A N 1
ATOM 719 C CA . GLY A 1 92 ? 7.888 3.627 -1.978 1.00 88.56 92 GLY A CA 1
ATOM 720 C C . GLY A 1 92 ? 8.158 4.298 -3.328 1.00 88.56 92 GLY A C 1
ATOM 721 O O . GLY A 1 92 ? 8.467 3.663 -4.337 1.00 88.56 92 GLY A O 1
ATOM 722 N N . ALA A 1 93 ? 8.110 5.631 -3.344 1.00 90.31 93 ALA A N 1
ATOM 723 C CA . ALA A 1 93 ? 8.267 6.431 -4.559 1.00 90.31 93 ALA A CA 1
ATOM 724 C C . ALA A 1 93 ? 9.597 6.223 -5.314 1.00 90.31 93 ALA A C 1
ATOM 726 O O . ALA A 1 93 ? 9.699 6.625 -6.471 1.00 90.31 93 ALA A O 1
ATOM 727 N N . ASN A 1 94 ? 10.622 5.654 -4.672 1.00 88.50 94 ASN A N 1
ATOM 728 C CA . ASN A 1 94 ? 11.932 5.405 -5.275 1.00 88.50 94 ASN A CA 1
ATOM 729 C C . ASN A 1 94 ? 12.224 3.912 -5.492 1.00 88.50 94 ASN A C 1
ATOM 731 O O . ASN A 1 94 ? 13.306 3.586 -5.977 1.00 88.50 94 ASN A O 1
ATOM 735 N N . GLY A 1 95 ? 11.280 3.009 -5.211 1.00 88.62 95 GLY A N 1
ATOM 736 C CA . GLY A 1 95 ? 11.517 1.564 -5.291 1.00 88.62 95 GLY A CA 1
ATOM 737 C C . GLY A 1 95 ? 11.925 1.054 -6.677 1.00 88.62 95 GLY A C 1
ATOM 738 O O . GLY A 1 95 ? 12.601 0.037 -6.805 1.00 88.62 95 GLY A O 1
ATOM 739 N N . CYS A 1 96 ? 11.603 1.791 -7.741 1.00 89.00 96 CYS A N 1
ATOM 740 C CA . CYS A 1 96 ? 12.037 1.465 -9.103 1.00 89.00 96 CYS A CA 1
ATOM 741 C C . CYS A 1 96 ? 13.437 1.959 -9.480 1.00 89.00 96 CYS A C 1
ATOM 743 O O . CYS A 1 96 ? 13.963 1.547 -10.511 1.00 89.00 96 CYS A O 1
ATOM 745 N N . ARG A 1 97 ? 14.058 2.804 -8.651 1.00 85.19 97 ARG A N 1
ATOM 746 C CA . ARG A 1 97 ? 15.470 3.197 -8.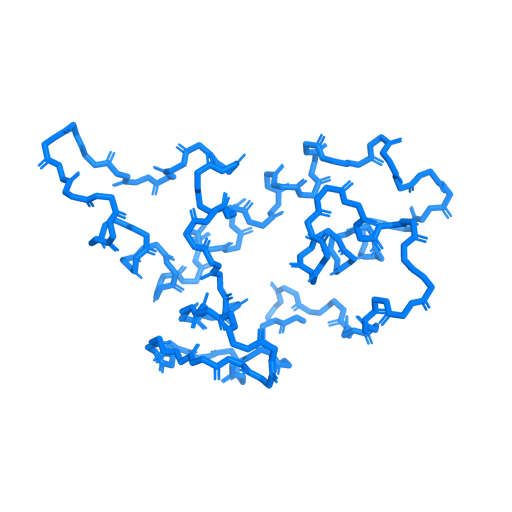788 1.00 85.19 97 ARG A CA 1
ATOM 747 C C . ARG A 1 97 ? 16.399 2.264 -8.018 1.00 85.19 97 ARG A C 1
ATOM 749 O O . ARG A 1 97 ? 17.581 2.183 -8.337 1.00 85.19 97 ARG A O 1
ATOM 756 N N . ASP A 1 98 ? 15.868 1.576 -7.012 1.00 72.31 98 ASP A N 1
ATOM 757 C CA . ASP A 1 98 ? 16.642 0.672 -6.177 1.00 72.31 98 ASP A CA 1
ATOM 758 C C . ASP A 1 98 ? 16.914 -0.654 -6.903 1.00 72.31 98 ASP A C 1
ATOM 760 O O . ASP A 1 98 ? 16.000 -1.333 -7.376 1.00 72.31 98 ASP A O 1
ATOM 764 N N . ARG A 1 99 ? 18.185 -1.048 -7.000 1.00 63.41 99 ARG A N 1
ATOM 765 C CA . ARG A 1 99 ? 18.572 -2.350 -7.566 1.00 63.41 99 ARG A CA 1
ATOM 766 C C . ARG A 1 99 ? 18.310 -3.510 -6.599 1.00 63.41 99 ARG A C 1
ATOM 768 O O . ARG A 1 99 ? 18.280 -4.646 -7.057 1.00 63.41 99 ARG A O 1
ATOM 775 N N . TYR A 1 100 ? 18.082 -3.220 -5.318 1.00 58.53 100 TYR A N 1
ATOM 776 C CA . TYR A 1 100 ? 17.884 -4.189 -4.239 1.00 58.53 100 TYR A CA 1
ATOM 777 C C . TYR A 1 100 ? 16.436 -4.320 -3.760 1.00 58.53 100 TYR A C 1
ATOM 779 O O . TYR A 1 100 ? 16.197 -5.074 -2.815 1.00 58.53 100 TYR A O 1
ATOM 787 N N . ALA A 1 101 ? 15.471 -3.626 -4.382 1.00 58.47 101 ALA A N 1
ATOM 788 C CA . ALA A 1 101 ? 14.054 -3.858 -4.097 1.00 58.47 101 ALA A CA 1
ATOM 789 C C . ALA A 1 101 ? 13.775 -5.362 -4.239 1.00 58.47 101 ALA A C 1
ATOM 791 O O . ALA A 1 101 ? 14.002 -5.928 -5.316 1.00 58.47 101 ALA A O 1
ATOM 792 N N . ARG A 1 102 ? 13.382 -6.020 -3.136 1.00 56.62 102 ARG A N 1
ATOM 793 C CA . ARG A 1 102 ? 13.180 -7.470 -3.135 1.00 56.62 102 ARG A CA 1
ATOM 794 C C . ARG A 1 102 ? 12.077 -7.766 -4.134 1.00 56.62 102 ARG A C 1
ATOM 796 O O . ARG A 1 102 ? 11.003 -7.179 -4.114 1.00 56.62 102 ARG A O 1
ATOM 803 N N . PHE A 1 103 ? 12.363 -8.673 -5.054 1.00 53.88 103 PHE A N 1
ATOM 804 C CA . PHE A 1 103 ? 11.371 -9.106 -6.021 1.00 53.88 103 PHE A CA 1
ATOM 805 C C . PHE A 1 103 ? 10.469 -10.143 -5.349 1.00 53.88 103 PHE A C 1
ATOM 807 O O . PHE A 1 103 ? 10.630 -11.346 -5.533 1.00 53.88 103 PHE A O 1
ATOM 814 N N . SER A 1 104 ? 9.547 -9.683 -4.509 1.00 56.75 104 SER A N 1
ATOM 815 C CA . SER A 1 104 ? 8.448 -10.526 -4.050 1.00 56.75 104 SER A CA 1
ATOM 816 C C . SER A 1 104 ? 7.485 -10.720 -5.223 1.00 56.75 104 SER A C 1
ATOM 818 O O . SER A 1 104 ? 7.007 -9.746 -5.802 1.00 56.75 104 SER A O 1
ATOM 820 N N . LEU A 1 105 ? 7.209 -11.973 -5.600 1.00 58.16 105 LEU A N 1
ATOM 821 C CA . LEU A 1 105 ? 6.257 -12.315 -6.667 1.00 58.16 105 LEU A CA 1
ATOM 822 C C . LEU A 1 105 ? 4.925 -11.568 -6.455 1.00 58.16 105 LEU A C 1
ATOM 824 O O . LEU A 1 105 ? 4.369 -11.591 -5.349 1.00 58.16 105 LEU A O 1
ATOM 828 N N . CYS A 1 106 ? 4.386 -10.906 -7.486 1.00 63.34 106 CYS A N 1
ATOM 829 C CA . CYS A 1 106 ? 3.058 -10.294 -7.379 1.00 63.34 106 CYS A CA 1
ATOM 830 C C . CYS A 1 106 ? 1.972 -11.354 -7.488 1.00 63.34 106 CYS A C 1
ATOM 832 O O . CYS A 1 106 ? 1.445 -11.605 -8.564 1.00 63.34 106 CYS A O 1
ATOM 834 N N . ASN A 1 107 ? 1.587 -11.908 -6.350 1.00 58.53 107 ASN A N 1
ATOM 835 C CA . ASN A 1 107 ? 0.192 -12.245 -6.123 1.00 58.53 107 ASN A CA 1
ATOM 836 C C . ASN A 1 107 ? -0.427 -11.153 -5.244 1.00 58.53 107 ASN A C 1
ATOM 838 O O . ASN A 1 107 ? 0.049 -10.889 -4.131 1.00 58.53 107 ASN A O 1
ATOM 842 N N . LEU A 1 108 ? -1.411 -10.462 -5.828 1.00 55.81 108 LEU A N 1
ATOM 843 C CA . LEU A 1 108 ? -2.495 -9.750 -5.139 1.00 55.81 108 LEU A CA 1
ATOM 844 C C . LEU A 1 108 ? -3.736 -10.658 -5.095 1.00 55.81 108 LEU A C 1
ATOM 846 O O . LEU A 1 108 ? -4.850 -10.158 -5.169 1.00 55.81 108 LEU A O 1
ATOM 850 N N . THR A 1 109 ? -3.542 -11.968 -5.144 1.00 46.78 109 THR A N 1
ATOM 851 C CA . THR A 1 109 ? -4.580 -12.990 -5.043 1.00 46.78 109 THR A CA 1
ATOM 852 C C . THR A 1 109 ? -4.463 -13.666 -3.698 1.00 46.78 109 THR A C 1
ATOM 854 O O . THR A 1 109 ? -3.333 -13.668 -3.159 1.00 46.78 109 THR A O 1
#

InterPro domains:
  IPR008597 Invertebrate-type lysozyme [PF05497] (1-100)
  IPR008597 Invertebrate-type lysozyme [PS51909] (1-109)
  IPR008597 Invertebrate-type lysozyme [PTHR11195] (1-98)

Secondary structure (DSSP, 8-state):
-HHHHHSSS---EEE-TTS-EEEGGGTB-HHHHHHTT-TT--TTS-HHHHHHHHHTSHHHHHHHHHHHHHHHGGGSTT--HHHHHHHHHHHGGGTTT-TT---------

Foldseek 3Di:
DQCVQPNQAFPAWDADPVRFIATGRLRHGLVLCVQLVLPPDDPPRDSVRSRNVQRNDLVSVLSSLLSQLVVLVVLQPPDDSQQSSQQCSQPNNCSNVDPPSDCDGDDSD

Sequence (109 aa):
MCDADSGCVPKGCSVDQNNRIGCGYFRLNIYQFRQCYQPGKQEDEDEEVAWIKCAENYTCSAECIRVLGSRFRVKCYGKSDCETLARIHDGGANGCRDRYARFSLCNLT

Radius of gyration: 13.02 Å; chains: 1; bounding box: 32×28×33 Å

pLDDT: mean 90.04, std 11.84, range [46.78, 98.5]